Protein AF-A0A959FDE8-F1 (afdb_monomer_lite)

Structure (mmCIF, N/CA/C/O backbone):
data_AF-A0A959FDE8-F1
#
_entry.id   AF-A0A959FDE8-F1
#
loop_
_atom_site.group_PDB
_atom_site.id
_atom_site.type_symbol
_atom_site.label_atom_id
_atom_site.label_alt_id
_atom_site.label_comp_id
_atom_site.label_asym_id
_atom_site.label_entity_id
_atom_site.label_seq_id
_atom_site.pdbx_PDB_ins_code
_atom_site.Cartn_x
_atom_site.Cartn_y
_atom_site.Cartn_z
_atom_site.occupancy
_atom_site.B_iso_or_equiv
_atom_site.auth_seq_id
_atom_site.auth_comp_id
_atom_site.auth_asym_id
_atom_site.auth_atom_id
_atom_site.pdbx_PDB_model_num
ATOM 1 N N . MET A 1 1 ? 32.682 6.628 -41.191 1.00 62.31 1 MET A N 1
ATOM 2 C CA . MET A 1 1 ? 31.592 7.479 -40.646 1.00 62.31 1 MET A CA 1
ATOM 3 C C . MET A 1 1 ? 30.304 6.697 -40.374 1.00 62.31 1 MET A C 1
ATOM 5 O O . MET A 1 1 ? 29.824 6.755 -39.253 1.00 62.31 1 MET A O 1
ATOM 9 N N . LYS A 1 2 ? 29.792 5.884 -41.313 1.00 69.00 2 LYS A N 1
ATOM 10 C CA . LYS A 1 2 ? 28.597 5.027 -41.121 1.00 69.00 2 LYS A CA 1
ATOM 11 C C . LYS A 1 2 ? 28.642 4.115 -39.877 1.00 69.00 2 LYS A C 1
ATOM 13 O O . LYS A 1 2 ? 27.669 4.050 -39.140 1.00 69.00 2 LYS A O 1
ATOM 18 N N . HIS A 1 3 ? 29.780 3.477 -39.596 1.00 75.88 3 HIS A N 1
ATOM 19 C CA . HIS A 1 3 ? 29.948 2.624 -38.406 1.00 75.88 3 HIS A CA 1
ATOM 20 C C . HIS A 1 3 ? 29.976 3.408 -37.085 1.00 75.88 3 HIS A C 1
ATOM 22 O O . HIS A 1 3 ? 29.551 2.893 -36.058 1.00 75.88 3 HIS A O 1
ATOM 28 N N . PHE A 1 4 ? 30.425 4.665 -37.123 1.00 82.00 4 PHE A N 1
ATOM 29 C CA . PHE A 1 4 ? 30.463 5.544 -35.952 1.00 82.00 4 PHE A CA 1
ATOM 30 C C . PHE A 1 4 ? 29.050 6.015 -35.577 1.00 82.00 4 PHE A C 1
ATOM 32 O O . PHE A 1 4 ? 28.674 5.992 -34.411 1.00 82.00 4 PHE A O 1
ATOM 39 N N . ILE A 1 5 ? 28.235 6.345 -36.586 1.00 81.56 5 ILE A N 1
ATOM 40 C CA . ILE A 1 5 ? 26.813 6.683 -36.414 1.00 81.56 5 ILE A CA 1
ATOM 41 C C . ILE A 1 5 ? 26.024 5.473 -35.891 1.00 81.56 5 ILE A C 1
ATOM 43 O O . ILE A 1 5 ? 25.200 5.619 -34.993 1.00 81.56 5 ILE A O 1
ATOM 47 N N . LEU A 1 6 ? 26.309 4.270 -36.403 1.00 80.56 6 LEU A N 1
ATOM 48 C CA . LEU A 1 6 ? 25.666 3.036 -35.941 1.00 80.56 6 LEU A CA 1
ATOM 49 C C . LEU A 1 6 ? 26.009 2.721 -34.473 1.00 80.56 6 LEU A C 1
ATOM 51 O O . LEU A 1 6 ? 25.131 2.328 -33.710 1.00 80.56 6 LEU A O 1
ATOM 55 N N . GLY A 1 7 ? 27.264 2.943 -34.066 1.00 82.56 7 GLY A N 1
ATOM 56 C CA . GLY A 1 7 ? 27.692 2.796 -32.673 1.00 82.56 7 GLY A CA 1
ATOM 57 C C . GLY A 1 7 ? 27.012 3.797 -31.734 1.00 82.56 7 GLY A C 1
ATOM 58 O O . GLY A 1 7 ? 26.541 3.412 -30.668 1.00 82.56 7 GLY A O 1
ATOM 59 N N . LEU A 1 8 ? 26.886 5.060 -32.156 1.00 81.25 8 LEU A N 1
ATOM 60 C CA . LEU A 1 8 ? 26.204 6.101 -31.381 1.00 81.25 8 LEU A CA 1
ATOM 61 C C . LEU A 1 8 ? 24.711 5.788 -31.180 1.00 81.25 8 LEU A C 1
ATOM 63 O O . LEU A 1 8 ? 24.178 5.987 -30.091 1.00 81.25 8 LEU A O 1
ATOM 67 N N . PHE A 1 9 ? 24.049 5.251 -32.210 1.00 78.62 9 PHE A N 1
ATOM 68 C CA . PHE A 1 9 ? 22.645 4.847 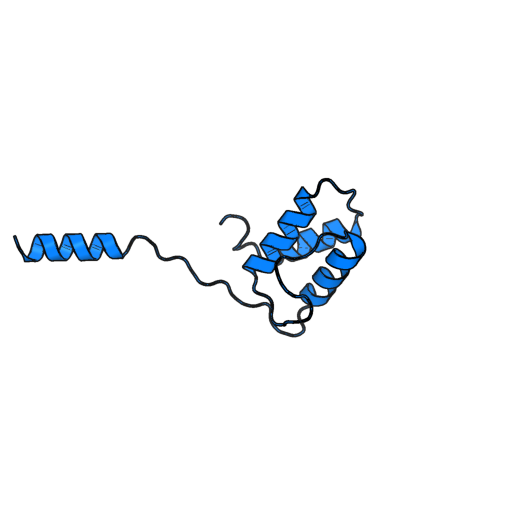-32.138 1.00 78.62 9 PHE A CA 1
ATOM 69 C C . PHE A 1 9 ? 22.422 3.686 -31.155 1.00 78.62 9 PHE A C 1
ATOM 71 O O . PHE A 1 9 ? 21.493 3.728 -30.356 1.00 78.62 9 PHE A O 1
ATOM 78 N N . LEU A 1 10 ? 23.306 2.683 -31.146 1.00 79.56 10 LEU A N 1
ATOM 79 C CA . LEU A 1 10 ? 23.235 1.552 -30.211 1.00 79.56 10 LEU A CA 1
ATOM 80 C C . LEU A 1 10 ? 23.411 1.973 -28.744 1.00 79.56 10 LEU A C 1
ATOM 82 O O . LEU A 1 10 ? 22.714 1.459 -27.873 1.00 79.56 10 LEU A O 1
ATOM 86 N N . VAL A 1 11 ? 24.298 2.934 -28.470 1.00 79.06 11 VAL A N 1
ATOM 87 C CA . VAL A 1 11 ? 24.505 3.473 -27.114 1.00 79.06 11 VAL A CA 1
ATOM 88 C C . VAL A 1 11 ? 23.296 4.289 -26.644 1.00 79.06 11 VAL A C 1
ATOM 90 O O . VAL A 1 11 ? 22.912 4.192 -25.481 1.00 79.06 11 VAL A O 1
ATOM 93 N N . ALA A 1 12 ? 22.657 5.045 -27.540 1.00 75.69 12 ALA A N 1
ATOM 94 C CA . ALA A 1 12 ? 21.487 5.860 -27.209 1.00 75.69 12 ALA A CA 1
ATOM 95 C C . ALA A 1 12 ? 20.227 5.036 -26.881 1.00 75.69 12 ALA A C 1
ATOM 97 O O . ALA A 1 12 ? 19.373 5.507 -26.138 1.00 75.69 12 ALA A O 1
ATOM 98 N N . VAL A 1 13 ? 20.105 3.812 -27.407 1.00 74.12 13 VAL A N 1
ATOM 99 C CA . VAL A 1 13 ? 18.957 2.922 -27.136 1.00 74.12 13 VAL A CA 1
ATOM 100 C C . VAL A 1 13 ? 19.118 2.154 -25.812 1.00 74.12 13 VAL A C 1
ATOM 102 O O . VAL A 1 13 ? 18.130 1.719 -25.226 1.00 74.12 13 VAL A O 1
ATOM 105 N N . GLY A 1 14 ? 20.343 2.006 -25.298 1.00 68.12 14 GLY A N 1
ATOM 106 C CA . GLY A 1 14 ? 20.623 1.217 -24.090 1.00 68.12 14 GLY A CA 1
ATOM 107 C C . GLY A 1 14 ? 20.350 1.915 -22.751 1.00 68.12 14 GLY A C 1
ATOM 108 O O . GLY A 1 14 ? 20.469 1.278 -21.707 1.00 68.12 14 GLY A O 1
ATOM 109 N N . SER A 1 15 ? 20.016 3.206 -22.736 1.00 67.19 15 SER A N 1
ATOM 110 C CA . SER A 1 15 ? 20.083 4.032 -21.521 1.00 67.19 15 SER A CA 1
ATOM 111 C C . SER A 1 15 ? 18.815 4.074 -20.658 1.00 67.19 15 SER A C 1
ATOM 113 O O . SER A 1 15 ? 18.806 4.798 -19.665 1.00 67.19 15 SER A O 1
ATOM 115 N N . GLN A 1 16 ? 17.768 3.291 -20.948 1.00 65.69 16 GLN A N 1
ATOM 116 C CA . GLN A 1 16 ? 16.558 3.249 -20.108 1.00 65.69 16 GLN A CA 1
ATOM 117 C C . GLN A 1 16 ? 15.972 1.836 -19.981 1.00 65.69 16 GLN A C 1
ATOM 119 O O . GLN A 1 16 ? 14.986 1.485 -20.625 1.00 65.69 16 GLN A O 1
ATOM 124 N N . LEU A 1 17 ? 16.569 1.019 -19.111 1.00 69.25 17 LEU A N 1
ATOM 125 C CA . LEU A 1 17 ? 15.988 -0.257 -18.690 1.00 69.25 17 LEU A CA 1
ATOM 126 C C . LEU A 1 17 ? 15.186 -0.047 -17.401 1.00 69.25 17 LEU A C 1
ATOM 128 O O . LEU A 1 17 ? 15.749 0.008 -16.312 1.00 69.25 17 LEU A O 1
ATOM 132 N N . ASN A 1 18 ? 13.863 0.065 -17.525 1.00 72.56 18 ASN A N 1
ATOM 133 C CA . ASN A 1 18 ? 12.962 -0.028 -16.377 1.00 72.56 18 ASN A CA 1
ATOM 134 C C . ASN A 1 18 ? 12.634 -1.509 -16.137 1.00 72.56 18 ASN A C 1
ATOM 136 O O . ASN A 1 18 ? 12.116 -2.182 -17.029 1.00 72.56 18 ASN A O 1
ATOM 140 N N . GLY A 1 19 ? 12.951 -2.029 -14.951 1.00 73.88 19 GLY A N 1
ATOM 141 C CA . GLY A 1 19 ? 12.611 -3.404 -14.576 1.00 73.88 19 GLY A CA 1
ATOM 142 C C . GLY A 1 19 ? 11.105 -3.577 -14.348 1.00 73.88 19 GLY A C 1
ATOM 143 O O . GLY A 1 19 ? 10.461 -2.709 -13.759 1.00 73.88 19 GLY A O 1
ATOM 144 N N . GLN A 1 20 ? 10.538 -4.704 -14.794 1.00 82.62 20 GLN A N 1
ATOM 145 C CA . GLN A 1 20 ? 9.161 -5.073 -14.443 1.00 82.62 20 GLN A CA 1
ATOM 146 C C . GLN A 1 20 ? 9.073 -5.438 -12.960 1.00 82.62 20 GLN A C 1
ATOM 148 O O . GLN A 1 20 ? 9.982 -6.061 -12.411 1.00 82.62 20 GLN A O 1
ATOM 153 N N . SER A 1 21 ? 7.962 -5.073 -12.321 1.00 88.94 21 SER A N 1
ATOM 154 C CA . SER A 1 21 ? 7.734 -5.440 -10.927 1.00 88.94 21 SER A CA 1
ATOM 155 C C . SER A 1 21 ? 7.310 -6.892 -10.774 1.00 88.94 21 SER A C 1
ATOM 157 O O . SER A 1 21 ? 6.596 -7.435 -11.617 1.00 88.94 21 SER A O 1
ATOM 159 N N . SER A 1 22 ? 7.765 -7.521 -9.693 1.00 92.19 22 SER A N 1
ATOM 160 C CA . SER A 1 22 ? 7.405 -8.888 -9.345 1.00 92.19 22 SER A CA 1
ATOM 161 C C . SER A 1 22 ? 6.041 -8.948 -8.651 1.00 92.19 22 SER A C 1
ATOM 163 O O . SER A 1 22 ? 5.486 -7.949 -8.190 1.00 92.19 22 SER A O 1
ATOM 165 N N . ILE A 1 23 ? 5.473 -10.150 -8.609 1.00 95.00 23 ILE A N 1
ATOM 166 C CA . ILE A 1 23 ? 4.168 -10.414 -7.999 1.00 95.00 23 ILE A CA 1
ATOM 167 C C . ILE A 1 23 ? 4.317 -10.889 -6.553 1.00 95.00 23 ILE A C 1
ATOM 169 O O . ILE A 1 23 ? 5.296 -11.549 -6.197 1.00 95.00 23 ILE A O 1
ATOM 173 N N . LEU A 1 24 ? 3.319 -10.603 -5.717 1.00 95.00 24 LEU A N 1
ATOM 174 C CA . LEU A 1 24 ? 3.191 -11.237 -4.409 1.00 95.00 24 LEU A CA 1
ATOM 175 C C . LEU A 1 24 ? 2.868 -12.733 -4.575 1.00 95.00 24 LEU A C 1
ATOM 177 O O . LEU A 1 24 ? 1.845 -13.064 -5.187 1.00 95.00 24 LEU A O 1
ATOM 181 N N . PRO A 1 25 ? 3.658 -13.651 -3.984 1.00 94.25 25 PRO A N 1
ATOM 182 C CA . PRO A 1 25 ? 3.346 -15.077 -4.006 1.00 94.25 25 PRO A CA 1
ATOM 183 C C . PRO A 1 25 ? 1.973 -15.355 -3.394 1.00 94.25 25 PRO A C 1
ATOM 185 O O . PRO A 1 25 ? 1.658 -14.832 -2.323 1.00 94.25 25 PRO A O 1
ATOM 188 N N . LEU A 1 26 ? 1.156 -16.185 -4.045 1.00 93.19 26 LEU A N 1
ATOM 189 C CA . LEU A 1 26 ? -0.148 -16.585 -3.507 1.00 93.19 26 LEU A CA 1
ATOM 190 C C . LEU A 1 26 ? 0.010 -17.214 -2.111 1.00 93.19 26 LEU A C 1
ATOM 192 O O . LEU A 1 26 ? 0.962 -17.945 -1.852 1.00 93.19 26 LEU A O 1
ATOM 196 N N . GLY A 1 27 ? -0.915 -16.900 -1.201 1.00 90.75 27 GLY A N 1
ATOM 197 C CA . GLY A 1 27 ? -0.852 -17.332 0.202 1.00 90.75 27 GLY A CA 1
ATOM 198 C C . GLY A 1 27 ? 0.032 -16.464 1.108 1.00 90.75 27 GLY A C 1
ATOM 199 O O . GLY A 1 27 ? 0.068 -16.692 2.316 1.00 90.75 27 GLY A O 1
ATOM 200 N N . ASN A 1 28 ? 0.714 -15.443 0.575 1.00 95.19 28 ASN A N 1
ATOM 201 C CA . ASN A 1 28 ? 1.460 -14.491 1.397 1.00 95.19 28 ASN A CA 1
ATOM 202 C C . ASN A 1 28 ? 0.516 -13.718 2.345 1.00 95.19 28 ASN A C 1
ATOM 204 O O . ASN A 1 28 ? -0.542 -13.233 1.947 1.00 95.19 28 ASN A O 1
ATOM 208 N N . ARG A 1 29 ? 0.917 -13.543 3.609 1.00 96.12 29 ARG A N 1
ATOM 209 C CA . ARG A 1 29 ? 0.141 -12.788 4.608 1.00 96.12 29 ARG A CA 1
ATOM 210 C C . ARG A 1 29 ? -0.144 -11.332 4.213 1.00 96.12 29 ARG A C 1
ATOM 212 O O . ARG A 1 29 ? -1.093 -10.752 4.732 1.00 96.12 29 ARG A O 1
ATOM 219 N N . ALA A 1 30 ? 0.648 -10.759 3.305 1.00 96.75 30 ALA A N 1
ATOM 220 C CA . ALA A 1 30 ? 0.458 -9.419 2.766 1.00 96.75 30 ALA A CA 1
ATOM 221 C C . ALA A 1 30 ? -0.950 -9.212 2.186 1.00 96.75 30 ALA A C 1
ATOM 223 O O . ALA A 1 30 ? -1.509 -8.143 2.386 1.00 96.75 30 ALA A O 1
ATOM 224 N N . TYR A 1 31 ? -1.570 -10.228 1.569 1.00 96.38 31 TYR A N 1
ATOM 225 C CA . TYR A 1 31 ? -2.943 -10.112 1.056 1.00 96.38 31 TYR A CA 1
ATOM 226 C C . TYR A 1 31 ? -3.932 -9.704 2.156 1.00 96.38 31 TYR A C 1
ATOM 228 O O . TYR A 1 31 ? -4.621 -8.701 2.025 1.00 96.38 31 TYR A O 1
ATOM 236 N N . HIS A 1 32 ? -3.931 -10.418 3.283 1.00 95.75 32 HIS A N 1
ATOM 237 C CA . HIS A 1 32 ? -4.820 -10.108 4.406 1.00 95.75 32 HIS A CA 1
ATOM 238 C C . HIS A 1 32 ? -4.479 -8.788 5.100 1.00 95.75 32 HIS A C 1
ATOM 240 O O . HIS A 1 32 ? -5.361 -8.142 5.662 1.00 95.75 32 HIS A O 1
ATOM 246 N N . ILE A 1 33 ? -3.202 -8.398 5.091 1.00 97.38 33 ILE A N 1
ATOM 247 C CA . ILE A 1 33 ? -2.779 -7.095 5.607 1.00 97.38 33 ILE A CA 1
ATOM 248 C C . ILE A 1 33 ? -3.377 -5.979 4.748 1.00 97.38 33 ILE A C 1
ATOM 250 O O . ILE A 1 33 ? -3.945 -5.044 5.301 1.00 97.38 33 ILE A O 1
ATOM 254 N N . LEU A 1 34 ? -3.297 -6.094 3.423 1.00 97.00 34 LEU A N 1
ATOM 255 C CA . LEU A 1 34 ? -3.831 -5.097 2.495 1.00 97.00 34 LEU A CA 1
ATOM 256 C C . LEU A 1 34 ? -5.355 -4.995 2.606 1.00 97.00 34 LEU A C 1
ATOM 258 O O . LEU A 1 34 ? -5.862 -3.888 2.741 1.00 97.00 34 LEU A O 1
ATOM 262 N N . ASP A 1 35 ? -6.056 -6.130 2.678 1.00 95.31 35 ASP A N 1
ATOM 263 C CA . ASP A 1 35 ? -7.511 -6.158 2.880 1.00 95.31 35 ASP A CA 1
ATOM 264 C C . ASP A 1 35 ? -7.903 -5.478 4.214 1.00 95.31 35 ASP A C 1
ATOM 266 O O . ASP A 1 35 ? -8.843 -4.685 4.283 1.00 95.31 35 ASP A O 1
ATOM 270 N N . ARG A 1 36 ? -7.158 -5.735 5.305 1.00 95.56 36 ARG A N 1
ATOM 271 C CA . ARG A 1 36 ? -7.387 -5.063 6.598 1.00 95.56 36 ARG A CA 1
ATOM 272 C C . ARG A 1 36 ? -7.107 -3.566 6.514 1.00 95.56 36 ARG A C 1
ATOM 274 O O . ARG A 1 36 ? -7.851 -2.782 7.104 1.00 95.56 36 ARG A O 1
ATOM 281 N N . LEU A 1 37 ? -6.021 -3.166 5.862 1.00 96.69 37 LEU A N 1
ATOM 282 C CA . LEU A 1 37 ? -5.673 -1.759 5.706 1.00 96.69 37 LEU A CA 1
ATOM 283 C C . LEU A 1 37 ? -6.764 -1.025 4.921 1.00 96.69 37 LEU A C 1
ATOM 285 O O . LEU A 1 37 ? -7.194 0.029 5.377 1.00 96.69 37 LEU A O 1
ATOM 289 N N . GLU A 1 38 ? -7.299 -1.614 3.853 1.00 95.50 38 GLU A N 1
ATOM 290 C CA . GLU A 1 38 ? -8.445 -1.077 3.105 1.00 95.50 38 GLU A CA 1
ATOM 291 C C . GLU A 1 38 ? -9.654 -0.839 4.015 1.00 95.50 38 GLU A C 1
ATOM 293 O O . GLU A 1 38 ? -10.147 0.286 4.112 1.00 95.50 38 GLU A O 1
ATOM 298 N N . ILE A 1 39 ? -10.064 -1.857 4.775 1.00 94.75 39 ILE A N 1
ATOM 299 C CA . ILE A 1 39 ? -11.230 -1.773 5.668 1.00 94.75 39 ILE A CA 1
ATOM 300 C C . ILE A 1 39 ? -11.016 -0.751 6.794 1.00 94.75 39 ILE A C 1
ATOM 302 O O . ILE A 1 39 ? -11.917 0.016 7.124 1.00 94.75 39 ILE A O 1
ATOM 306 N N . THR A 1 40 ? -9.840 -0.754 7.424 1.00 95.69 40 THR A N 1
ATOM 307 C CA . THR A 1 40 ? -9.586 0.049 8.634 1.00 95.69 40 THR A CA 1
ATOM 308 C C . THR A 1 40 ? -9.218 1.496 8.343 1.00 95.69 40 THR A C 1
ATOM 310 O O . THR A 1 40 ? -9.454 2.355 9.189 1.00 95.69 40 THR A O 1
ATOM 313 N N . THR A 1 41 ? -8.626 1.779 7.183 1.00 95.81 41 THR A N 1
ATOM 314 C CA . THR A 1 41 ? -8.215 3.138 6.804 1.00 95.81 41 THR A CA 1
ATOM 315 C C . THR A 1 41 ? -9.243 3.826 5.916 1.00 95.81 41 THR A C 1
ATOM 317 O O . THR A 1 41 ? -9.266 5.053 5.863 1.00 95.81 41 THR A O 1
ATOM 320 N N . GLY A 1 42 ? -10.080 3.054 5.213 1.00 94.31 42 GLY A N 1
ATOM 321 C CA . GLY A 1 42 ? -11.002 3.569 4.202 1.00 94.31 42 GLY A CA 1
ATOM 322 C C . GLY A 1 42 ? -10.303 4.112 2.950 1.00 94.31 42 GLY A C 1
ATOM 323 O O . GLY A 1 42 ? -10.966 4.675 2.082 1.00 94.31 42 GLY A O 1
ATOM 324 N N . VAL A 1 43 ? -8.976 3.974 2.843 1.00 95.50 43 VAL A N 1
ATOM 325 C CA . VAL A 1 43 ? -8.213 4.392 1.664 1.00 95.50 43 VAL A CA 1
ATOM 326 C C . VAL A 1 43 ? -8.363 3.312 0.603 1.00 95.50 43 VAL A C 1
ATOM 328 O O . VAL A 1 43 ? -7.953 2.170 0.814 1.00 95.50 43 VAL A O 1
ATOM 331 N N . ALA A 1 44 ? -8.943 3.671 -0.540 1.00 93.50 44 ALA A N 1
ATOM 332 C CA . ALA A 1 44 ? -9.133 2.741 -1.645 1.00 93.50 44 ALA A CA 1
ATOM 333 C C . ALA A 1 44 ? -7.792 2.430 -2.343 1.00 93.50 44 ALA A C 1
ATOM 335 O O . ALA A 1 44 ? -7.040 3.363 -2.652 1.00 93.50 44 ALA A O 1
ATOM 336 N N . PRO A 1 45 ? -7.477 1.151 -2.610 1.00 93.31 45 PRO A N 1
ATOM 337 C CA . PRO A 1 45 ? -6.323 0.786 -3.420 1.00 93.31 45 PRO A CA 1
ATOM 338 C C . PRO A 1 45 ? -6.520 1.167 -4.890 1.00 93.31 45 PRO A C 1
ATOM 340 O O . PRO A 1 45 ? -7.636 1.284 -5.391 1.00 93.31 45 PRO A O 1
ATOM 343 N N . THR A 1 46 ? -5.409 1.324 -5.611 1.00 87.38 46 THR A N 1
ATOM 344 C CA . THR A 1 46 ? -5.420 1.518 -7.072 1.00 87.38 46 THR A CA 1
ATOM 345 C C . THR A 1 46 ? -5.659 0.216 -7.841 1.00 87.38 46 THR A C 1
ATOM 347 O O . THR A 1 46 ? -5.873 0.253 -9.050 1.00 87.38 46 THR A O 1
ATOM 350 N N . PHE A 1 47 ? -5.617 -0.927 -7.154 1.00 89.12 47 PHE A N 1
ATOM 351 C CA . PHE A 1 47 ? -5.869 -2.263 -7.688 1.00 89.12 47 PHE A CA 1
ATOM 352 C C . PHE A 1 47 ? -7.179 -2.837 -7.136 1.00 89.12 47 PHE A C 1
ATOM 354 O O . PHE A 1 47 ? -7.678 -2.410 -6.098 1.00 89.12 47 PHE A O 1
ATOM 361 N N . HIS A 1 48 ? -7.735 -3.847 -7.806 1.00 88.25 48 HIS A N 1
ATOM 362 C CA . HIS A 1 48 ? -8.924 -4.548 -7.320 1.00 88.25 48 HIS A CA 1
ATOM 363 C C . HIS A 1 48 ? -8.536 -5.620 -6.293 1.00 88.25 48 HIS A C 1
ATOM 365 O O . HIS A 1 48 ? -7.904 -6.611 -6.654 1.00 88.25 48 HIS A O 1
ATOM 371 N N . SER A 1 49 ? -8.974 -5.485 -5.038 1.00 83.69 49 SER A N 1
ATOM 372 C CA . SER A 1 49 ? -8.665 -6.429 -3.944 1.00 83.69 49 SER A CA 1
ATOM 373 C C . SER A 1 49 ? -9.213 -7.857 -4.152 1.00 83.69 49 SER A C 1
ATOM 375 O O . SER A 1 49 ? -8.772 -8.821 -3.526 1.00 83.69 49 SER A O 1
ATOM 377 N N . ALA A 1 50 ? -10.131 -8.056 -5.101 1.00 86.88 50 ALA A N 1
ATOM 378 C CA . ALA A 1 50 ? -10.571 -9.392 -5.512 1.00 86.88 50 ALA A CA 1
ATOM 379 C C . ALA A 1 50 ? -9.631 -10.071 -6.531 1.00 86.88 50 ALA A C 1
ATOM 381 O O . ALA A 1 50 ? -9.668 -11.295 -6.677 1.00 86.88 50 ALA A O 1
ATOM 382 N N . LEU A 1 51 ? -8.797 -9.307 -7.248 1.00 89.94 51 LEU A N 1
ATOM 383 C CA . LEU A 1 51 ? -7.974 -9.806 -8.352 1.00 89.94 51 LEU A CA 1
ATOM 384 C C . LEU A 1 51 ? -6.534 -10.040 -7.895 1.00 89.94 51 LEU A C 1
ATOM 386 O O . LEU A 1 51 ? -5.739 -9.116 -7.760 1.00 89.94 51 LEU A O 1
ATOM 390 N N . LYS A 1 52 ? -6.202 -11.312 -7.675 1.00 92.25 52 LYS A N 1
ATOM 391 C CA . LYS A 1 52 ? -4.873 -11.772 -7.249 1.00 92.25 52 LYS A CA 1
ATOM 392 C C . LYS A 1 52 ? -4.150 -12.447 -8.427 1.00 92.25 52 LYS A C 1
ATOM 394 O O . LYS A 1 52 ? -4.825 -13.049 -9.263 1.00 92.25 52 LYS A O 1
ATOM 399 N N . PRO A 1 53 ? -2.804 -12.442 -8.473 1.00 94.31 53 PRO A N 1
ATOM 400 C CA . PRO A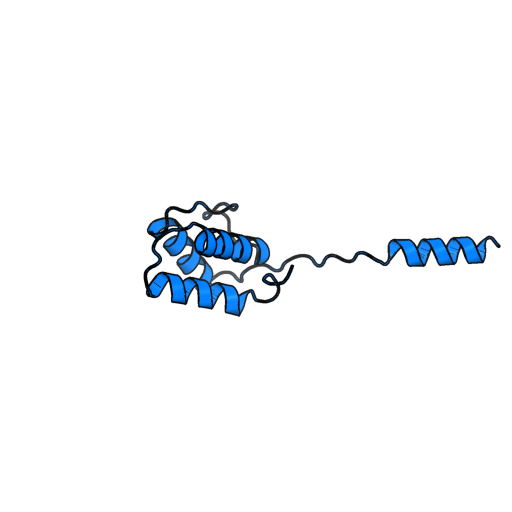 1 53 ? -1.873 -11.866 -7.500 1.00 94.31 53 PRO A CA 1
ATOM 401 C C . PRO A 1 53 ? -1.662 -10.353 -7.661 1.00 94.31 53 PRO A C 1
ATOM 403 O O . PRO A 1 53 ? -1.829 -9.820 -8.752 1.00 94.31 53 PRO A O 1
ATOM 406 N N . TYR A 1 54 ? -1.246 -9.674 -6.587 1.00 94.62 54 TYR A N 1
ATOM 407 C CA . TYR A 1 54 ? -0.936 -8.239 -6.645 1.00 94.62 54 TYR A CA 1
ATOM 408 C C . TYR A 1 54 ? 0.499 -7.987 -7.096 1.00 94.62 54 TYR A C 1
ATOM 410 O O . TYR A 1 54 ? 1.418 -8.739 -6.748 1.00 94.62 54 TYR A O 1
ATOM 418 N N . ASN A 1 55 ? 0.700 -6.892 -7.821 1.00 94.12 55 ASN A N 1
ATOM 419 C CA . ASN A 1 55 ? 2.022 -6.410 -8.172 1.00 94.12 55 ASN A CA 1
ATOM 420 C C . ASN A 1 55 ? 2.679 -5.714 -6.966 1.00 94.12 55 ASN A C 1
ATOM 422 O O . ASN A 1 55 ? 2.052 -4.885 -6.307 1.00 94.12 55 ASN A O 1
ATOM 426 N N . ARG A 1 56 ? 3.949 -6.015 -6.668 1.00 94.50 56 ARG A N 1
ATOM 427 C CA . ARG A 1 56 ? 4.645 -5.445 -5.499 1.00 94.50 56 ARG A CA 1
ATOM 428 C C . ARG A 1 56 ? 4.776 -3.924 -5.576 1.00 94.50 56 ARG A C 1
ATOM 430 O O . ARG A 1 56 ? 4.682 -3.259 -4.549 1.00 94.50 56 ARG A O 1
ATOM 437 N N . ARG A 1 57 ? 4.897 -3.355 -6.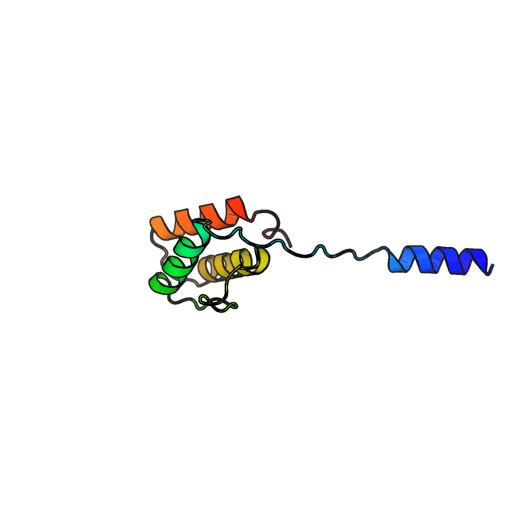781 1.00 94.38 57 ARG A N 1
ATOM 438 C CA . ARG A 1 57 ? 4.896 -1.897 -6.977 1.00 94.38 57 ARG A CA 1
ATOM 439 C C . ARG A 1 57 ? 3.562 -1.273 -6.581 1.00 94.38 57 ARG A C 1
ATOM 441 O O . ARG A 1 57 ? 3.549 -0.244 -5.916 1.00 94.38 57 ARG A O 1
ATOM 448 N N . GLU A 1 58 ? 2.448 -1.886 -6.973 1.00 94.62 58 GLU A N 1
ATOM 449 C CA . GLU A 1 58 ? 1.102 -1.403 -6.631 1.00 94.62 58 GLU A CA 1
ATOM 450 C C . GLU A 1 58 ? 0.833 -1.516 -5.127 1.00 94.62 58 GLU A C 1
ATOM 452 O O . GLU A 1 58 ? 0.258 -0.614 -4.523 1.00 94.62 58 GLU A O 1
ATOM 457 N N . VAL A 1 59 ? 1.315 -2.594 -4.508 1.00 95.94 59 VAL A N 1
ATOM 458 C CA . VAL A 1 59 ? 1.251 -2.811 -3.059 1.00 95.94 59 VAL A CA 1
ATOM 459 C C . VAL A 1 59 ? 2.013 -1.723 -2.302 1.00 95.94 59 VAL A C 1
ATOM 461 O O . VAL A 1 59 ? 1.465 -1.134 -1.369 1.00 95.94 59 VAL A O 1
ATOM 464 N N . THR A 1 60 ? 3.245 -1.412 -2.718 1.00 96.12 60 THR A N 1
ATOM 465 C CA . THR A 1 60 ? 4.034 -0.328 -2.114 1.00 96.12 60 THR A CA 1
ATOM 466 C C . THR A 1 60 ? 3.384 1.032 -2.344 1.00 96.12 60 THR A C 1
ATOM 468 O O . THR A 1 60 ? 3.280 1.815 -1.405 1.00 96.12 60 THR A O 1
ATOM 471 N N . ALA A 1 61 ? 2.881 1.302 -3.552 1.00 95.38 61 ALA A N 1
ATOM 472 C CA . ALA A 1 61 ? 2.182 2.550 -3.856 1.00 95.38 61 ALA A CA 1
ATOM 473 C C . ALA A 1 61 ? 0.943 2.743 -2.968 1.00 95.38 61 ALA A C 1
ATOM 475 O O . ALA A 1 61 ? 0.718 3.834 -2.446 1.00 95.38 61 ALA A O 1
ATOM 476 N N . TYR A 1 62 ? 0.174 1.677 -2.738 1.00 96.88 62 TYR A N 1
ATOM 477 C CA . TYR A 1 62 ? -0.980 1.716 -1.851 1.00 96.88 62 TYR A CA 1
ATOM 478 C C . TYR A 1 62 ? -0.594 1.945 -0.382 1.00 96.88 62 TYR A C 1
ATOM 480 O O . TYR A 1 62 ? -1.186 2.793 0.287 1.00 96.88 62 TYR A O 1
ATOM 488 N N . ALA A 1 63 ? 0.438 1.257 0.113 1.00 96.94 63 ALA A N 1
ATOM 489 C CA . ALA A 1 63 ? 0.956 1.485 1.461 1.00 96.94 63 ALA A CA 1
ATOM 490 C C . ALA A 1 63 ? 1.432 2.939 1.656 1.00 96.94 63 ALA A C 1
ATOM 492 O O . ALA A 1 63 ? 1.114 3.558 2.671 1.00 96.94 63 ALA A O 1
ATOM 493 N N . SER A 1 64 ? 2.110 3.519 0.660 1.00 96.38 64 SER A N 1
ATOM 494 C CA . SER A 1 64 ? 2.512 4.932 0.663 1.00 96.38 64 SER A CA 1
ATOM 495 C C . SER A 1 64 ? 1.315 5.887 0.639 1.00 96.38 64 SER A C 1
ATOM 497 O O . SER A 1 64 ? 1.333 6.921 1.309 1.00 96.38 64 SER A O 1
ATOM 499 N N . ALA A 1 65 ? 0.250 5.550 -0.094 1.00 96.12 65 ALA A N 1
ATOM 500 C CA . ALA A 1 65 ? -0.982 6.335 -0.095 1.00 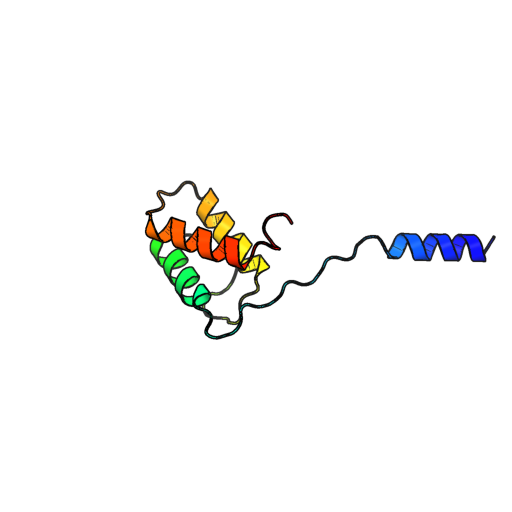96.12 65 ALA A CA 1
ATOM 501 C C . ALA A 1 65 ? -1.624 6.375 1.301 1.00 96.12 65 ALA A C 1
ATOM 503 O O . ALA A 1 65 ? -2.015 7.445 1.757 1.00 96.12 65 ALA A O 1
ATOM 504 N N . ILE A 1 66 ? -1.671 5.243 2.012 1.00 97.25 66 ILE A N 1
ATOM 505 C CA . ILE A 1 66 ? -2.161 5.188 3.399 1.00 97.25 66 ILE A CA 1
ATOM 506 C C . ILE A 1 66 ? -1.274 6.015 4.336 1.00 97.25 66 ILE A C 1
ATOM 508 O O . ILE A 1 66 ? -1.794 6.807 5.123 1.00 97.25 66 ILE A O 1
ATOM 512 N N . ASP A 1 67 ? 0.048 5.841 4.259 1.00 95.94 67 ASP A N 1
ATOM 513 C CA . ASP A 1 67 ? 1.007 6.535 5.129 1.00 95.94 67 ASP A CA 1
ATOM 514 C C . ASP A 1 67 ? 0.914 8.067 4.982 1.00 95.94 67 ASP A C 1
ATOM 516 O O . ASP A 1 67 ? 1.049 8.818 5.948 1.00 95.94 67 ASP A O 1
ATOM 520 N N . THR A 1 68 ? 0.568 8.539 3.780 1.00 95.19 68 THR A N 1
ATOM 521 C CA . THR A 1 68 ? 0.435 9.967 3.455 1.00 95.19 68 THR A CA 1
ATOM 522 C C . THR A 1 68 ? -0.996 10.512 3.529 1.00 95.19 68 THR A C 1
ATOM 524 O O . THR A 1 68 ? -1.183 11.728 3.439 1.00 95.19 68 THR A O 1
ATOM 527 N N . ALA A 1 69 ? -2.009 9.672 3.781 1.00 94.38 69 ALA A N 1
ATOM 528 C CA . ALA A 1 69 ? -3.432 10.042 3.765 1.00 94.38 69 ALA A CA 1
ATOM 529 C C . ALA A 1 69 ? -3.870 11.016 4.883 1.00 94.38 69 ALA A C 1
ATOM 531 O O . ALA A 1 69 ? -5.044 11.370 4.964 1.00 94.38 69 ALA A O 1
ATOM 532 N N . ARG A 1 70 ? -2.952 11.473 5.751 1.00 93.00 70 ARG A N 1
ATOM 533 C CA . ARG A 1 70 ? -3.222 12.356 6.909 1.00 93.00 70 ARG A CA 1
ATOM 534 C C . ARG A 1 70 ? -4.326 11.830 7.840 1.00 93.00 70 ARG A C 1
ATOM 536 O O . ARG A 1 70 ? -5.033 12.606 8.479 1.00 93.00 70 ARG A O 1
ATOM 543 N N . ILE A 1 71 ? -4.447 10.509 7.944 1.00 93.75 71 ILE A N 1
ATOM 544 C CA . ILE A 1 71 ? -5.368 9.826 8.856 1.00 93.75 71 ILE A CA 1
ATOM 545 C C . ILE A 1 71 ? -4.645 9.379 10.129 1.00 93.75 71 ILE A C 1
ATOM 547 O O . ILE A 1 71 ? -3.436 9.140 10.134 1.00 93.75 71 ILE A O 1
ATOM 551 N N . SER A 1 72 ? -5.388 9.233 11.227 1.00 93.00 72 SER A N 1
ATOM 552 C CA . SER A 1 72 ? -4.830 8.663 12.454 1.00 93.00 72 SER A CA 1
ATOM 553 C C . SER A 1 72 ? -4.630 7.158 12.285 1.00 93.00 72 SER A C 1
ATOM 555 O O . SER A 1 72 ? -5.592 6.392 12.247 1.00 93.00 72 SER A O 1
ATOM 557 N N . LEU A 1 73 ? -3.373 6.726 12.186 1.00 94.44 73 LEU A N 1
ATOM 558 C CA . LEU A 1 73 ? -3.020 5.311 12.118 1.00 94.44 73 LEU A CA 1
ATOM 559 C C . LEU A 1 73 ? -2.731 4.758 13.513 1.00 94.44 73 LEU A C 1
ATOM 561 O O . LEU A 1 73 ? -1.786 5.193 14.185 1.00 94.44 73 LEU A O 1
ATOM 565 N N . GLY A 1 74 ? -3.519 3.758 13.913 1.00 94.38 74 GLY A N 1
ATOM 566 C CA . GLY A 1 74 ? -3.264 2.953 15.105 1.00 94.38 74 GLY A CA 1
ATOM 567 C C . GLY A 1 74 ? -1.966 2.146 14.995 1.00 94.38 74 GLY A C 1
ATOM 568 O O . GLY A 1 74 ? -1.441 1.920 13.905 1.00 94.38 74 GLY A O 1
ATOM 569 N N . LEU A 1 75 ? -1.451 1.681 16.137 1.00 96.19 75 LEU A N 1
ATOM 570 C CA . LEU A 1 75 ? -0.151 1.005 16.215 1.00 96.19 75 LEU A CA 1
ATOM 571 C C . LEU A 1 75 ? -0.069 -0.245 15.315 1.00 96.19 75 LEU A C 1
ATOM 573 O O . LEU A 1 75 ? 0.935 -0.443 14.637 1.00 96.19 75 LEU A O 1
ATOM 577 N N . ASN A 1 76 ? -1.139 -1.043 15.246 1.00 95.88 76 ASN A N 1
ATOM 578 C CA . ASN A 1 76 ? -1.189 -2.240 14.397 1.00 95.88 76 ASN A CA 1
ATOM 579 C C . ASN A 1 76 ? -1.029 -1.899 12.909 1.00 95.88 76 ASN A C 1
ATOM 581 O O . ASN A 1 76 ? -0.205 -2.508 12.235 1.00 95.88 76 ASN A O 1
ATOM 585 N N . ASN A 1 77 ? -1.735 -0.871 12.425 1.00 97.38 77 ASN A N 1
ATOM 586 C CA . ASN A 1 77 ? -1.636 -0.439 11.030 1.00 97.38 77 ASN A CA 1
ATOM 587 C C . ASN A 1 77 ? -0.230 0.084 10.706 1.00 97.38 77 ASN A C 1
ATOM 589 O O . ASN A 1 77 ? 0.267 -0.127 9.607 1.00 97.38 77 ASN A O 1
ATOM 593 N N . ARG A 1 78 ? 0.464 0.705 11.668 1.00 97.31 78 ARG A N 1
ATOM 594 C CA . ARG A 1 78 ? 1.866 1.114 11.478 1.00 97.31 78 ARG A CA 1
ATOM 595 C C . ARG A 1 78 ? 2.802 -0.086 11.335 1.00 97.31 78 ARG A C 1
ATOM 597 O O . ARG A 1 78 ? 3.678 -0.070 10.477 1.00 97.31 78 ARG A O 1
ATOM 604 N N . TYR A 1 79 ? 2.615 -1.136 12.138 1.00 98.06 79 TYR A N 1
ATOM 605 C CA . TYR A 1 79 ? 3.388 -2.375 11.989 1.00 98.06 79 TYR A CA 1
ATOM 606 C C . TYR A 1 79 ? 3.087 -3.103 10.679 1.00 98.06 79 TYR A C 1
ATOM 608 O O . TYR A 1 79 ? 3.988 -3.694 10.085 1.00 98.06 79 TYR A O 1
ATOM 616 N N . ASP A 1 80 ? 1.843 -3.034 10.217 1.00 98.19 80 ASP A N 1
ATOM 617 C CA . ASP A 1 80 ? 1.436 -3.564 8.921 1.00 98.19 80 ASP A CA 1
ATOM 618 C C . ASP A 1 80 ? 2.128 -2.844 7.770 1.00 98.19 80 ASP A C 1
ATOM 620 O O . ASP A 1 80 ? 2.759 -3.495 6.939 1.00 98.19 80 ASP A O 1
ATOM 624 N N . LEU A 1 81 ? 2.083 -1.509 7.760 1.00 97.94 81 LEU A N 1
ATOM 625 C CA . LEU A 1 81 ? 2.797 -0.700 6.775 1.00 97.94 81 LEU A CA 1
ATOM 626 C C . LEU A 1 81 ? 4.298 -0.988 6.817 1.00 97.94 81 LEU A C 1
ATOM 628 O O . LEU A 1 81 ? 4.901 -1.237 5.778 1.00 97.94 81 LEU A O 1
ATOM 632 N N . PHE A 1 82 ? 4.891 -1.065 8.011 1.00 97.94 82 PHE A N 1
ATOM 633 C CA . PHE A 1 82 ? 6.296 -1.438 8.165 1.00 97.94 82 PHE A CA 1
ATOM 634 C C . PHE A 1 82 ? 6.606 -2.814 7.560 1.00 97.94 82 PHE A C 1
ATOM 636 O O . PHE A 1 82 ? 7.618 -2.970 6.879 1.00 97.94 82 PHE A O 1
ATOM 643 N N . TYR A 1 83 ? 5.748 -3.817 7.775 1.00 97.94 83 TYR A N 1
ATOM 644 C CA . TYR A 1 83 ? 5.917 -5.134 7.163 1.00 97.94 83 TYR A CA 1
ATOM 645 C C . TYR A 1 83 ? 5.867 -5.054 5.632 1.00 97.94 83 TYR A C 1
ATOM 647 O O . TYR A 1 83 ? 6.742 -5.622 4.979 1.00 97.94 83 TYR A O 1
ATOM 655 N N . ILE A 1 84 ? 4.893 -4.329 5.071 1.00 97.81 84 ILE A N 1
ATOM 656 C CA . ILE A 1 84 ? 4.754 -4.151 3.621 1.00 97.81 84 ILE A CA 1
ATOM 657 C C . ILE A 1 84 ? 5.980 -3.441 3.039 1.00 97.81 84 ILE A C 1
ATOM 659 O O . ILE A 1 84 ? 6.573 -3.947 2.089 1.00 97.81 84 ILE A O 1
ATOM 663 N N . PHE A 1 85 ? 6.413 -2.332 3.635 1.00 97.62 85 PHE A N 1
ATOM 664 C CA . PHE A 1 85 ? 7.584 -1.585 3.179 1.00 97.62 85 PHE A CA 1
ATOM 665 C C . PHE A 1 85 ? 8.879 -2.385 3.293 1.00 97.62 85 PHE A C 1
ATOM 667 O O . PHE A 1 85 ? 9.721 -2.314 2.405 1.00 97.62 85 PHE A O 1
ATOM 674 N N . ARG A 1 86 ? 9.045 -3.172 4.361 1.00 96.94 86 ARG A N 1
ATOM 675 C CA . ARG A 1 86 ? 10.234 -4.011 4.536 1.00 96.94 86 ARG A CA 1
ATOM 676 C C . ARG A 1 86 ? 10.298 -5.131 3.505 1.00 96.94 86 ARG A C 1
ATOM 678 O O . ARG A 1 86 ? 11.384 -5.433 3.028 1.00 96.94 86 ARG A O 1
ATOM 685 N N . ASP A 1 87 ? 9.165 -5.766 3.212 1.00 96.00 87 ASP A N 1
ATOM 686 C CA . ASP A 1 87 ? 9.113 -6.850 2.233 1.00 96.00 87 ASP A CA 1
ATOM 687 C C . ASP A 1 87 ? 9.337 -6.294 0.817 1.00 96.00 87 ASP A C 1
AT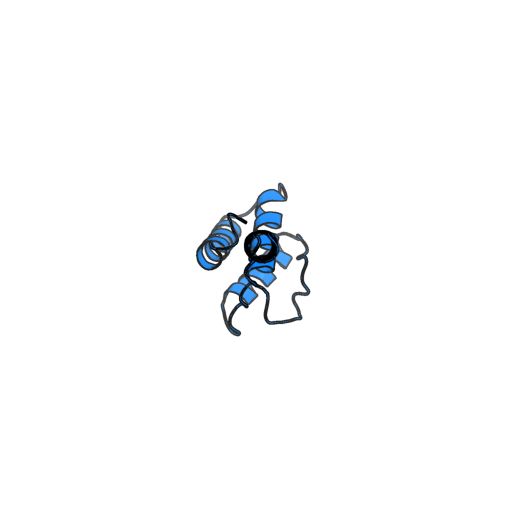OM 689 O O . ASP A 1 87 ? 10.117 -6.863 0.067 1.00 96.00 87 ASP A O 1
ATOM 693 N N . ASN A 1 88 ? 8.715 -5.163 0.467 1.00 94.69 88 ASN A N 1
ATOM 694 C CA . ASN A 1 88 ? 8.707 -4.577 -0.884 1.00 94.69 88 ASN A CA 1
ATOM 695 C C . ASN A 1 88 ? 9.643 -3.355 -1.010 1.00 94.69 88 ASN A C 1
ATOM 697 O O . ASN A 1 88 ? 9.303 -2.358 -1.660 1.00 94.69 88 ASN A O 1
ATOM 701 N N . ASN A 1 89 ? 10.793 -3.396 -0.331 1.00 93.31 89 ASN A N 1
ATOM 702 C CA . ASN A 1 89 ? 11.699 -2.254 -0.191 1.00 93.31 89 ASN A CA 1
ATOM 703 C C . ASN A 1 89 ? 12.315 -1.790 -1.521 1.00 93.31 89 ASN A C 1
ATOM 705 O O . ASN A 1 89 ? 12.696 -0.626 -1.649 1.00 93.31 89 ASN A O 1
ATOM 709 N N . GLU A 1 90 ? 12.360 -2.666 -2.522 1.00 90.75 90 GLU A N 1
ATOM 710 C CA . GLU A 1 90 ? 12.857 -2.375 -3.861 1.00 90.75 90 GLU A CA 1
ATOM 711 C C . GLU A 1 90 ? 12.020 -1.305 -4.588 1.00 90.75 90 GLU A C 1
ATOM 713 O O . GLU A 1 90 ? 12.517 -0.654 -5.506 1.00 90.75 90 GLU A O 1
ATOM 718 N N . TRP A 1 91 ? 10.783 -1.069 -4.133 1.00 92.50 91 TRP A N 1
ATOM 719 C CA . TRP A 1 91 ? 9.847 -0.089 -4.700 1.00 92.50 91 TRP A CA 1
ATOM 720 C C . TRP A 1 91 ? 9.723 1.212 -3.890 1.00 92.50 91 TRP A C 1
ATOM 722 O O . TRP A 1 91 ? 8.852 2.023 -4.184 1.00 92.50 91 T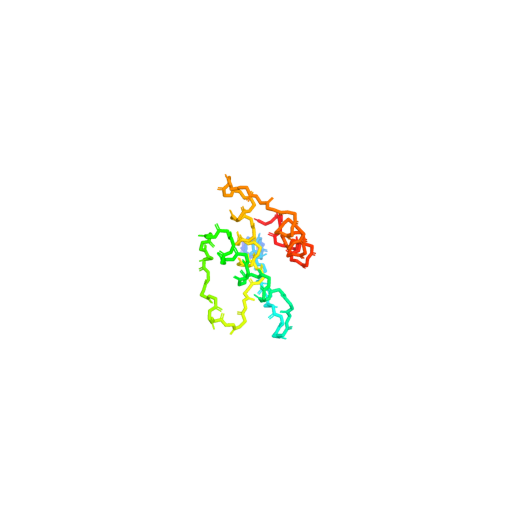RP A O 1
ATOM 732 N N . LEU A 1 92 ? 10.552 1.424 -2.860 1.00 86.62 92 LEU A N 1
ATOM 733 C CA . LEU A 1 92 ? 10.508 2.645 -2.032 1.00 86.62 92 LEU A CA 1
ATOM 734 C C . LEU A 1 92 ? 11.303 3.822 -2.612 1.00 86.62 92 LEU A C 1
ATOM 736 O O . LEU A 1 92 ? 11.038 4.969 -2.263 1.00 86.62 92 LEU A O 1
ATOM 740 N N . ALA A 1 93 ? 12.300 3.540 -3.450 1.00 73.12 93 ALA A N 1
ATOM 741 C CA . ALA A 1 93 ? 13.231 4.531 -3.997 1.00 73.12 93 ALA A CA 1
ATOM 742 C C . ALA A 1 93 ? 13.018 4.810 -5.497 1.00 73.12 93 ALA A C 1
ATOM 744 O O . ALA A 1 93 ? 13.886 5.408 -6.134 1.00 73.12 93 ALA A O 1
ATOM 745 N N . THR A 1 94 ? 11.913 4.320 -6.066 1.00 59.72 94 THR A N 1
ATOM 746 C CA . THR A 1 94 ? 11.567 4.432 -7.493 1.00 59.72 94 THR A CA 1
ATOM 747 C C . THR A 1 94 ? 10.567 5.547 -7.741 1.00 59.72 94 THR A C 1
ATOM 749 O O . THR A 1 94 ? 10.709 6.212 -8.789 1.00 59.72 94 THR A O 1
#

Secondary structure (DSSP, 8-state):
-HHHHHHHHHHHHTT--PPPPPBPPTT-THHHHHHHHHHHH-PPPSS-TTS-SPBHHHHHHHHHHHHHS-----HHHHHHHHHHHHHTGGGS--

Foldseek 3Di:
DVVVVVVVVVVVVPPDDDDFFDWDPPPDCLLVLLVVLCVVQVQDFPDDSVDDTDTLLSSLVSLVCSVPVPDDDDPVNVVSSVVSCVVSVVNPVD

Sequence (94 aa):
MKHFILGLFLVAVGSQLNGQSSILPLGNRAYHILDRLEITTGVAPTFHSALKPYNRREVTAYASAIDTARISLGLNNRYDLFYIFRDNNEWLAT

pLDDT: mean 89.75, std 9.51, range [59.72, 98.19]

Radius of gyration: 18.93 Å; chains: 1; bounding box: 43×30×57 Å